Protein AF-J2P9E2-F1 (afdb_monomer_lite)

Structure (mmCIF, N/CA/C/O backbone):
data_AF-J2P9E2-F1
#
_entry.id   AF-J2P9E2-F1
#
loop_
_atom_site.group_PDB
_atom_site.id
_atom_site.type_symbol
_atom_site.label_atom_id
_atom_site.label_alt_id
_atom_site.label_comp_id
_atom_site.label_asym_id
_atom_site.label_entity_id
_atom_site.label_seq_id
_atom_site.pdbx_PDB_ins_code
_atom_site.Cartn_x
_atom_site.Cartn_y
_atom_site.Cartn_z
_atom_site.occupancy
_atom_site.B_iso_or_equiv
_atom_site.auth_seq_id
_atom_site.auth_comp_id
_atom_site.auth_asym_id
_atom_site.auth_atom_id
_atom_site.pdbx_PDB_model_num
ATOM 1 N N . MET A 1 1 ? 2.098 10.733 21.080 1.00 62.72 1 MET A N 1
ATOM 2 C CA . MET A 1 1 ? 2.819 9.681 20.327 1.00 62.72 1 MET A CA 1
ATOM 3 C C . MET A 1 1 ? 3.504 10.355 19.152 1.00 62.72 1 MET A C 1
ATOM 5 O O . MET A 1 1 ? 2.892 11.243 18.574 1.00 62.72 1 MET A O 1
ATOM 9 N N . ALA A 1 2 ? 4.764 10.035 18.862 1.00 74.75 2 ALA A N 1
ATOM 10 C CA . ALA A 1 2 ? 5.470 10.656 17.741 1.00 74.75 2 ALA A CA 1
ATOM 11 C C . ALA A 1 2 ? 4.844 10.205 16.410 1.00 74.75 2 ALA A C 1
ATOM 13 O O . ALA A 1 2 ? 4.554 9.022 16.242 1.00 74.75 2 ALA A O 1
ATOM 14 N N . GLN A 1 3 ? 4.610 11.142 15.490 1.00 84.88 3 GLN A N 1
ATOM 15 C CA . GLN A 1 3 ? 4.095 10.836 14.158 1.00 84.88 3 GLN A CA 1
ATOM 16 C C . GLN A 1 3 ? 5.196 10.160 13.333 1.00 84.88 3 GLN A C 1
ATOM 18 O O . GLN A 1 3 ? 6.284 10.715 13.177 1.00 84.88 3 GLN A O 1
ATOM 23 N N . THR A 1 4 ? 4.914 8.982 12.776 1.00 91.44 4 THR A N 1
ATOM 24 C CA . THR A 1 4 ? 5.818 8.337 11.818 1.00 91.44 4 THR A CA 1
ATOM 25 C C . THR A 1 4 ? 5.873 9.173 10.544 1.00 91.44 4 THR A C 1
ATOM 27 O O . THR A 1 4 ? 4.838 9.478 9.948 1.00 91.44 4 THR A O 1
ATOM 30 N N . LEU A 1 5 ? 7.081 9.555 10.128 1.00 93.00 5 LEU A N 1
ATOM 31 C CA . LEU A 1 5 ? 7.292 10.201 8.835 1.00 93.00 5 LEU A CA 1
ATOM 32 C C . LEU A 1 5 ? 7.007 9.209 7.709 1.00 93.00 5 LEU A C 1
ATOM 34 O O . LEU A 1 5 ? 7.329 8.030 7.834 1.00 93.00 5 LEU A O 1
ATOM 38 N N . PHE A 1 6 ? 6.485 9.700 6.585 1.00 91.69 6 PHE A N 1
ATOM 39 C CA . PHE A 1 6 ? 6.195 8.869 5.414 1.00 91.69 6 PHE A CA 1
ATOM 40 C C . PHE A 1 6 ? 7.387 8.003 4.981 1.00 91.69 6 PHE A C 1
ATOM 42 O O . PHE A 1 6 ? 7.213 6.819 4.704 1.00 91.69 6 PHE A O 1
ATOM 49 N N . VAL A 1 7 ? 8.599 8.568 4.990 1.00 92.88 7 VAL A N 1
ATOM 50 C CA . VAL A 1 7 ? 9.845 7.869 4.626 1.00 92.88 7 VAL A CA 1
ATOM 51 C C . VAL A 1 7 ? 10.196 6.705 5.565 1.00 92.88 7 VAL A C 1
ATOM 53 O O . VAL A 1 7 ? 10.867 5.771 5.151 1.00 92.88 7 VAL A O 1
ATOM 56 N N . ASN A 1 8 ? 9.698 6.727 6.804 1.00 93.81 8 ASN A N 1
ATOM 57 C CA . ASN A 1 8 ? 9.957 5.698 7.813 1.00 93.81 8 ASN A CA 1
ATOM 58 C C . ASN A 1 8 ? 8.815 4.677 7.934 1.00 93.81 8 ASN A C 1
ATOM 60 O O . ASN A 1 8 ? 8.921 3.738 8.723 1.00 93.81 8 ASN A O 1
ATOM 64 N N . ALA A 1 9 ? 7.699 4.864 7.224 1.00 94.31 9 ALA A N 1
ATOM 65 C CA . ALA A 1 9 ? 6.618 3.891 7.243 1.00 94.31 9 ALA A CA 1
ATOM 66 C C . ALA A 1 9 ? 6.997 2.660 6.418 1.00 94.31 9 ALA A C 1
ATOM 68 O O . ALA A 1 9 ? 7.429 2.772 5.274 1.00 94.31 9 ALA A O 1
ATOM 69 N N . ALA A 1 10 ? 6.808 1.481 7.010 1.00 94.44 10 ALA A N 1
ATOM 70 C CA . ALA A 1 10 ? 7.053 0.222 6.329 1.00 94.44 10 ALA A CA 1
ATOM 71 C C . ALA A 1 10 ? 6.082 0.043 5.158 1.00 94.44 10 ALA A C 1
ATOM 73 O O . ALA A 1 10 ? 4.888 0.340 5.274 1.00 94.44 10 ALA A O 1
ATOM 74 N N . ASN A 1 11 ? 6.585 -0.506 4.056 1.00 96.56 11 ASN A N 1
ATOM 75 C CA . ASN A 1 11 ? 5.719 -0.985 2.993 1.00 96.56 11 ASN A CA 1
ATOM 76 C C . ASN A 1 11 ? 4.935 -2.199 3.469 1.00 96.56 11 ASN A C 1
ATOM 78 O O . ASN A 1 11 ? 5.478 -3.140 4.050 1.00 96.56 11 ASN A O 1
ATOM 82 N N . GLN A 1 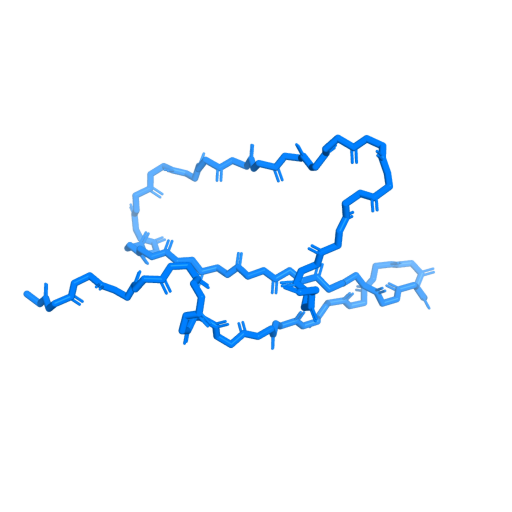12 ? 3.652 -2.177 3.164 1.00 97.00 12 GLN A N 1
ATOM 83 C CA . GLN A 1 12 ? 2.741 -3.288 3.327 1.00 97.00 12 GLN A CA 1
ATOM 84 C C . GLN A 1 12 ? 2.319 -3.799 1.954 1.00 97.00 12 GLN A C 1
ATOM 86 O O . GLN A 1 12 ? 2.464 -3.107 0.944 1.00 97.00 12 GLN A O 1
ATOM 91 N N . SER A 1 13 ? 1.793 -5.020 1.918 1.00 97.88 13 SER A N 1
ATOM 92 C CA . SER A 1 13 ? 1.242 -5.614 0.707 1.00 97.88 13 SER A CA 1
ATOM 93 C C . SER A 1 13 ? -0.099 -6.272 0.997 1.00 97.88 13 SER A C 1
ATOM 95 O O . SER A 1 13 ? -0.274 -6.887 2.049 1.00 97.88 13 SER A O 1
ATOM 97 N N . ILE A 1 14 ? -1.035 -6.149 0.059 1.00 97.94 14 ILE A N 1
ATOM 98 C CA . ILE A 1 14 ? -2.324 -6.840 0.086 1.00 97.94 14 ILE A CA 1
ATOM 99 C C . ILE A 1 14 ? -2.589 -7.514 -1.264 1.00 97.94 14 ILE A C 1
ATOM 101 O O . ILE A 1 14 ? -2.328 -6.929 -2.315 1.00 97.94 14 ILE A O 1
ATOM 105 N N . LEU A 1 15 ? -3.108 -8.747 -1.242 1.00 98.44 15 LEU A N 1
ATOM 106 C CA . LEU A 1 15 ? -3.565 -9.441 -2.448 1.00 98.44 15 LEU A CA 1
ATO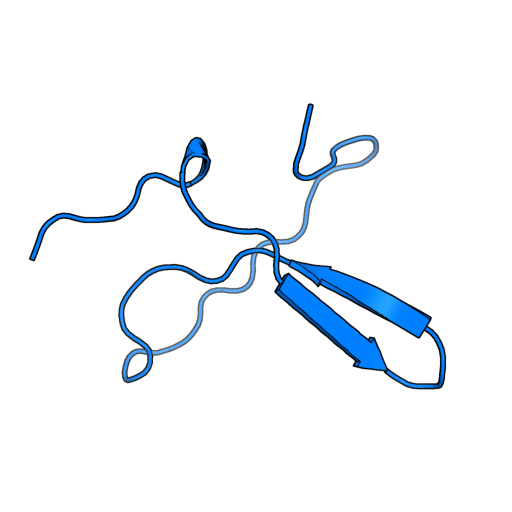M 107 C C . LEU A 1 15 ? -5.010 -9.049 -2.772 1.00 98.44 15 LEU A C 1
ATOM 109 O O . LEU A 1 15 ? -5.910 -9.260 -1.961 1.00 98.44 15 LEU A O 1
ATOM 113 N N . VAL A 1 16 ? -5.243 -8.564 -3.990 1.00 98.25 16 VAL A N 1
ATOM 114 C CA . VAL A 1 16 ? -6.577 -8.269 -4.528 1.00 98.25 16 VAL A CA 1
ATOM 115 C C . VAL A 1 16 ? -6.693 -8.926 -5.899 1.00 98.25 16 VAL A C 1
ATOM 117 O O . VAL A 1 16 ? -5.943 -8.600 -6.815 1.00 98.25 16 VAL A O 1
ATOM 120 N N . GLY A 1 17 ? -7.602 -9.896 -6.037 1.00 98.12 17 GLY A N 1
ATOM 121 C CA . GLY A 1 17 ? -7.820 -10.596 -7.311 1.00 98.12 17 GLY A CA 1
ATOM 122 C C . GLY A 1 17 ? -6.579 -11.310 -7.867 1.00 98.12 17 GLY A C 1
ATOM 123 O O . GLY A 1 17 ? -6.429 -11.404 -9.077 1.00 98.12 17 GLY A O 1
ATOM 124 N N . GLY A 1 18 ? -5.671 -11.772 -6.999 1.00 98.06 18 GLY A N 1
ATOM 125 C CA . GLY A 1 18 ? -4.403 -12.400 -7.402 1.00 98.06 18 GLY A CA 1
ATOM 126 C C . GLY A 1 18 ? -3.244 -11.423 -7.636 1.00 98.06 18 GLY A C 1
ATOM 127 O O . GLY A 1 18 ? -2.118 -11.868 -7.838 1.00 98.06 18 GLY A O 1
ATOM 128 N N . THR A 1 19 ? -3.484 -10.113 -7.547 1.00 98.12 19 THR A N 1
ATOM 129 C CA . THR A 1 19 ? -2.461 -9.072 -7.718 1.00 98.12 19 THR A CA 1
ATOM 130 C C . THR A 1 19 ? -2.041 -8.506 -6.366 1.00 98.12 19 THR A C 1
ATOM 132 O O . THR A 1 19 ? -2.890 -8.122 -5.562 1.00 98.12 19 THR A O 1
ATOM 135 N N . ALA A 1 20 ? -0.734 -8.432 -6.108 1.00 98.12 20 ALA A N 1
ATOM 136 C CA . ALA A 1 20 ? -0.192 -7.808 -4.905 1.00 98.12 20 ALA A CA 1
ATOM 137 C C . ALA A 1 20 ? -0.076 -6.285 -5.085 1.00 98.12 20 ALA A C 1
ATOM 139 O O . ALA A 1 20 ? 0.636 -5.814 -5.971 1.00 98.12 20 ALA A O 1
ATOM 140 N N . PHE A 1 21 ? -0.744 -5.517 -4.225 1.00 97.50 21 PHE A N 1
ATOM 141 C CA . PHE A 1 21 ? -0.651 -4.058 -4.171 1.00 97.50 21 PHE A CA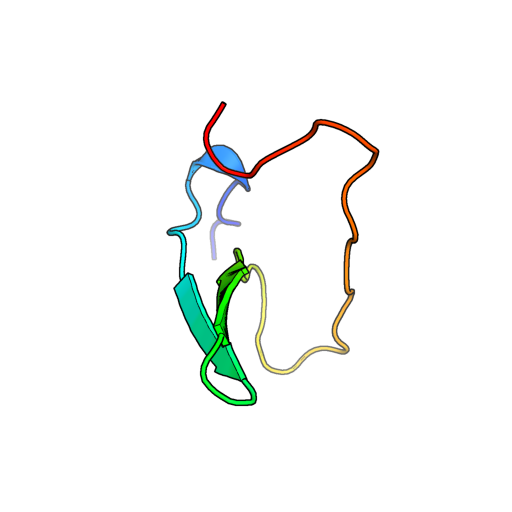 1
ATOM 142 C C . PHE A 1 21 ? 0.222 -3.642 -2.992 1.00 97.50 21 PHE A C 1
ATOM 144 O O . PHE A 1 21 ? -0.052 -4.035 -1.858 1.00 97.50 21 PHE A O 1
ATOM 151 N 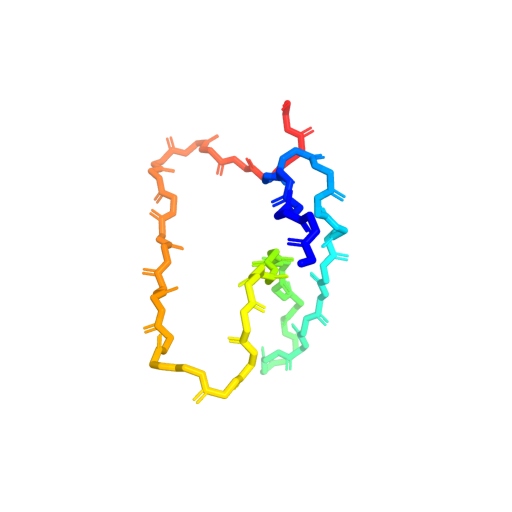N . ALA A 1 22 ? 1.264 -2.853 -3.255 1.00 97.62 22 ALA A N 1
ATOM 152 C CA . ALA A 1 22 ? 2.095 -2.258 -2.216 1.00 97.62 22 ALA A CA 1
ATOM 153 C C . ALA A 1 22 ? 1.502 -0.920 -1.752 1.00 97.62 22 ALA A C 1
ATOM 155 O O . ALA A 1 22 ? 1.041 -0.127 -2.573 1.00 97.62 22 ALA A O 1
ATOM 156 N N . TYR A 1 23 ? 1.524 -0.660 -0.446 1.00 97.06 23 TYR A N 1
ATOM 157 C CA . TYR A 1 23 ? 1.038 0.591 0.139 1.00 97.06 23 TYR A CA 1
ATOM 158 C C . TYR A 1 23 ? 1.787 0.927 1.432 1.00 97.06 23 TYR A C 1
ATOM 160 O O . TYR A 1 23 ? 2.440 0.071 2.027 1.00 97.06 23 TYR A O 1
ATOM 168 N N . ARG A 1 24 ? 1.679 2.178 1.882 1.00 96.44 24 ARG A N 1
ATOM 169 C CA . ARG A 1 24 ? 2.061 2.589 3.239 1.00 96.44 24 ARG A CA 1
ATOM 170 C C . ARG A 1 24 ? 0.822 3.084 3.958 1.00 96.44 24 ARG A C 1
ATOM 172 O O . ARG A 1 24 ? -0.006 3.767 3.363 1.00 96.44 24 ARG A O 1
ATOM 179 N N . ASP A 1 25 ? 0.716 2.752 5.234 1.00 95.00 25 ASP A N 1
ATOM 180 C CA . ASP A 1 25 ? -0.422 3.118 6.064 1.00 95.00 25 ASP A CA 1
ATOM 181 C C . ASP A 1 25 ? 0.078 3.783 7.348 1.00 95.00 25 ASP A C 1
ATOM 183 O O . ASP A 1 25 ? 0.863 3.217 8.115 1.00 95.00 25 ASP A O 1
ATOM 187 N N . LEU A 1 26 ? -0.348 5.027 7.544 1.00 93.69 26 LEU A N 1
ATOM 188 C CA . LEU A 1 26 ? 0.156 5.932 8.565 1.00 93.69 26 LEU A CA 1
ATOM 189 C C . LEU A 1 26 ? -0.990 6.559 9.350 1.00 93.69 26 LEU A C 1
ATOM 191 O O . LEU A 1 26 ? -2.083 6.769 8.837 1.00 93.69 26 LEU A O 1
ATOM 195 N N . GLY A 1 27 ? -0.681 6.955 10.583 1.00 92.31 27 GLY A N 1
ATOM 196 C CA . GLY A 1 27 ? -1.626 7.646 11.449 1.00 92.31 27 GLY A CA 1
ATOM 197 C C . GLY A 1 27 ? -2.608 6.712 12.170 1.00 92.31 27 GLY A C 1
ATOM 198 O O . GLY A 1 27 ? -2.452 5.485 12.149 1.00 92.31 27 GLY A O 1
ATOM 199 N N . PRO A 1 28 ? -3.580 7.294 12.894 1.00 92.75 28 PRO A N 1
ATOM 200 C CA . PRO A 1 28 ? -4.541 6.545 13.700 1.00 92.75 28 PRO A CA 1
ATOM 201 C C . PRO A 1 28 ? -5.490 5.697 12.846 1.00 92.75 28 PRO A C 1
ATOM 203 O O . PRO A 1 28 ? -6.073 6.191 11.889 1.00 92.75 28 PRO A O 1
ATOM 206 N N . LYS A 1 29 ? -5.722 4.440 13.246 1.00 91.31 29 LYS A N 1
ATOM 207 C CA . LYS A 1 29 ? -6.627 3.512 12.535 1.00 91.31 29 LYS A CA 1
ATOM 208 C C . LYS A 1 29 ? -8.115 3.750 12.801 1.00 91.31 29 LYS A C 1
ATOM 210 O O . LYS A 1 29 ? -8.952 3.163 12.131 1.00 91.31 29 LYS A O 1
ATOM 215 N N . SER A 1 30 ? -8.437 4.562 13.805 1.00 93.69 30 SER A N 1
ATOM 216 C CA . SER A 1 30 ? -9.812 4.865 14.215 1.00 93.69 30 SER A CA 1
ATOM 217 C C . SER A 1 30 ? -10.371 6.152 13.602 1.00 93.69 30 SER A C 1
ATOM 219 O O . SER A 1 30 ? -11.512 6.490 13.889 1.00 93.69 30 SER A O 1
ATOM 221 N N . ALA A 1 31 ? -9.564 6.897 12.842 1.00 92.31 31 ALA A N 1
ATOM 222 C CA . ALA A 1 31 ? -9.977 8.132 12.179 1.00 92.31 31 ALA A CA 1
ATOM 223 C C . ALA A 1 31 ? -10.467 7.854 10.748 1.00 92.31 31 ALA A C 1
ATOM 225 O O . ALA A 1 31 ? -10.206 6.785 10.191 1.00 92.31 31 ALA A O 1
ATOM 226 N N . GLU A 1 32 ? -11.151 8.822 10.139 1.00 96.69 32 GLU A N 1
ATOM 227 C CA . GLU A 1 32 ? -11.562 8.754 8.739 1.00 96.69 32 GLU A CA 1
ATOM 228 C C . GLU A 1 32 ? -10.334 8.634 7.816 1.00 96.69 32 GLU A C 1
ATOM 230 O O . GLU A 1 32 ? -9.385 9.418 7.934 1.00 96.69 32 GLU A O 1
ATOM 235 N N . PRO A 1 33 ? -10.321 7.672 6.878 1.00 96.06 33 PRO A N 1
ATOM 236 C CA . PRO A 1 33 ? -9.160 7.437 6.035 1.00 96.06 33 PRO A CA 1
ATOM 237 C C . PRO A 1 33 ? -9.019 8.503 4.943 1.00 96.06 33 PRO A C 1
ATOM 239 O O . PRO A 1 33 ? -9.980 8.858 4.261 1.00 96.06 33 PRO A O 1
ATOM 242 N N . LEU A 1 34 ? -7.779 8.936 4.707 1.00 95.62 34 LEU A N 1
ATOM 243 C CA . LEU A 1 34 ? -7.376 9.670 3.509 1.00 95.62 34 LEU A CA 1
ATOM 244 C C . LEU A 1 34 ? -6.609 8.724 2.584 1.00 95.62 34 LEU A C 1
ATOM 246 O O . LEU A 1 34 ? -5.584 8.169 2.974 1.00 95.62 34 LEU A O 1
ATOM 250 N N . ILE A 1 35 ? -7.082 8.572 1.348 1.00 96.19 35 ILE A N 1
ATOM 251 C CA . ILE A 1 35 ? -6.425 7.745 0.333 1.00 96.19 35 ILE A CA 1
ATOM 252 C C . ILE A 1 35 ? -5.673 8.651 -0.640 1.00 96.19 35 ILE A C 1
ATOM 254 O O . ILE A 1 35 ? -6.265 9.530 -1.262 1.00 96.19 35 ILE A O 1
ATOM 258 N N . LEU A 1 36 ? -4.367 8.426 -0.775 1.00 96.00 36 LEU A N 1
ATOM 259 C CA . LEU A 1 36 ? -3.498 9.162 -1.690 1.00 96.00 36 LEU A CA 1
ATOM 260 C C . LEU A 1 36 ? -3.126 8.271 -2.874 1.00 96.00 36 LEU A C 1
ATOM 262 O O . LEU A 1 36 ? -2.676 7.142 -2.691 1.00 96.00 36 LEU A O 1
ATOM 266 N N . LEU A 1 37 ? -3.293 8.795 -4.085 1.00 95.88 37 LEU A N 1
ATOM 267 C CA . LEU A 1 37 ? -2.886 8.138 -5.323 1.00 95.8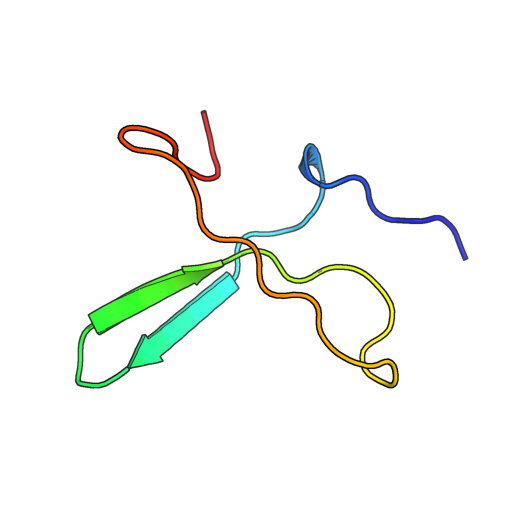8 37 LEU A CA 1
ATOM 268 C C . LEU A 1 37 ? -1.707 8.903 -5.921 1.00 95.88 37 LEU A C 1
ATOM 270 O O . LEU A 1 37 ? -1.733 10.131 -6.008 1.00 95.88 37 LEU A O 1
ATOM 274 N N . ASN A 1 38 ? -0.666 8.171 -6.311 1.00 92.25 38 ASN A N 1
ATOM 275 C CA . ASN A 1 38 ? 0.530 8.757 -6.900 1.00 92.25 38 ASN A CA 1
ATOM 276 C C . ASN A 1 38 ? 0.252 9.378 -8.274 1.00 92.25 38 ASN A C 1
ATOM 278 O O . ASN A 1 38 ? -0.691 9.016 -8.979 1.00 92.25 38 ASN A O 1
ATOM 282 N N . HIS A 1 39 ? 1.140 10.285 -8.675 1.00 94.50 39 HIS A N 1
ATOM 283 C CA . HIS A 1 39 ? 1.225 10.748 -10.055 1.00 94.50 39 HIS A CA 1
ATOM 284 C C . HIS A 1 39 ? 1.944 9.714 -10.941 1.00 94.50 39 HIS A C 1
ATOM 286 O O . HIS A 1 39 ? 2.519 8.736 -10.457 1.00 94.50 39 HIS A O 1
ATOM 292 N N . TRP A 1 40 ? 1.930 9.935 -12.257 1.00 96.38 40 TRP A N 1
ATOM 293 C CA . TRP A 1 40 ? 2.572 9.032 -13.212 1.00 96.38 40 TRP A CA 1
ATOM 294 C C . TRP A 1 40 ? 4.091 8.955 -12.992 1.00 96.38 40 TRP A C 1
ATOM 296 O O . TRP A 1 40 ? 4.781 9.968 -13.017 1.00 96.38 40 TRP A O 1
ATOM 306 N N . GLY A 1 41 ? 4.600 7.734 -12.809 1.00 93.88 41 GLY A N 1
ATOM 307 C CA . GLY A 1 41 ? 6.030 7.441 -12.696 1.00 93.88 41 GLY A CA 1
ATOM 308 C C . GLY A 1 41 ? 6.547 7.426 -11.258 1.00 93.88 41 GLY A C 1
ATOM 309 O O . GLY A 1 41 ? 7.681 7.014 -11.040 1.00 93.88 41 GLY A O 1
ATOM 310 N N . ALA A 1 42 ? 5.724 7.815 -10.278 1.00 94.81 42 ALA A N 1
ATOM 311 C CA . ALA A 1 42 ? 6.086 7.755 -8.867 1.00 94.81 42 ALA A CA 1
ATOM 312 C C . ALA A 1 42 ? 5.845 6.377 -8.243 1.00 94.81 42 ALA A C 1
ATOM 314 O O . ALA A 1 42 ? 4.843 5.709 -8.512 1.00 94.81 42 ALA A O 1
ATOM 315 N N . VAL A 1 43 ? 6.743 5.997 -7.334 1.00 93.75 43 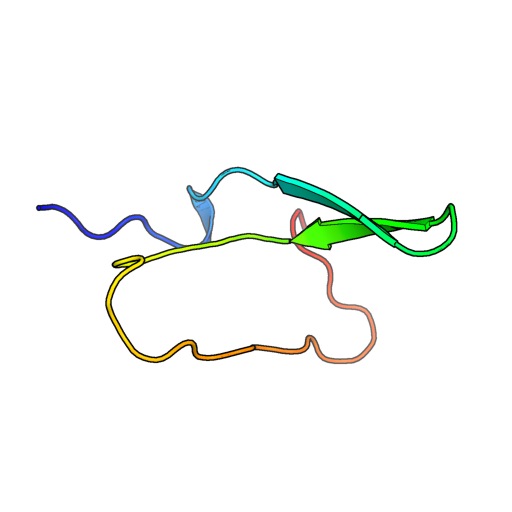VAL A N 1
ATOM 316 C CA . VAL A 1 43 ? 6.688 4.756 -6.549 1.00 93.75 43 VAL A CA 1
ATOM 317 C C . VAL A 1 43 ? 7.019 5.032 -5.077 1.00 93.75 43 VAL A C 1
ATOM 319 O O . VAL A 1 43 ? 7.347 6.160 -4.717 1.00 93.75 43 VAL A O 1
ATOM 322 N N . LEU A 1 44 ? 6.896 4.021 -4.212 1.00 92.38 44 LEU A N 1
ATOM 323 C CA . LEU A 1 44 ? 7.058 4.182 -2.761 1.00 92.38 44 LEU A CA 1
ATOM 324 C C . LEU A 1 44 ? 8.526 4.291 -2.299 1.00 92.38 44 LEU A C 1
ATOM 326 O O . LEU A 1 44 ? 8.784 4.981 -1.314 1.00 92.38 44 LEU A O 1
ATOM 330 N N . ASP A 1 45 ? 9.472 3.644 -2.992 1.00 86.38 45 ASP A N 1
ATOM 331 C CA . ASP A 1 45 ? 10.846 3.406 -2.496 1.00 86.38 45 ASP A CA 1
ATOM 332 C C . ASP A 1 45 ? 11.959 4.012 -3.367 1.00 86.38 45 ASP A C 1
ATOM 334 O O . ASP A 1 45 ? 13.045 3.441 -3.461 1.00 86.38 45 ASP A O 1
ATOM 338 N N . HIS A 1 46 ? 11.687 5.124 -4.052 1.00 74.81 46 HIS A N 1
ATOM 339 C CA . HIS A 1 46 ? 12.733 5.869 -4.764 1.00 74.81 46 HIS A CA 1
ATOM 340 C C . HIS A 1 46 ? 13.475 6.846 -3.850 1.00 74.81 46 HIS A C 1
ATOM 342 O O . HIS A 1 46 ? 12.834 7.397 -2.924 1.00 74.81 46 HIS A O 1
#

Sequence (46 aa):
MAQTLFVNAANQSILVGGTAFAYRDLGPKSAEPLILLNHWGAVLDH

Radius of gyration: 12.24 Å; chains: 1; bounding box: 24×23×34 Å

pLDDT: mean 93.21, std 6.74, range [62.72, 98.44]

Foldseek 3Di:
DDWDDLLRFDWDWDDDPNDIDIDGDTDDPPDDDDDDDDDPPDDSHD

Secondary structure (DSSP, 8-state):
-PPPPGGGSPPEEEEETTEEEEE---S-TTSPP----PPTT--S--